Protein 1OKS (pdb70)

Nearest PDB structures (foldseek):
  1oks-assembly1_A  TM=1.020E+00  e=5.323E-05  Measles morbillivirus
  1t6o-assembly1_A  TM=9.868E-01  e=2.413E-04  Measles morbillivirus
  1r4g-assembly1_A  TM=7.824E-01  e=5.241E-01  Sendai virus (strain Harris)
  9cgi-assembly1_C  TM=8.253E-01  e=1.734E+00  Henipavirus nipahense
  3bbz-assembly1_A  TM=7.677E-01  e=3.932E+00  Mumps orthorubulavirus

Foldseek 3Di:
DDLVVQLCLLVVQPDDPVVSVVLVVSVVADDDVSNVVSSCCVVVSCVVVD

Solvent-accessible surface area: 4263 Å² total

Secondary structure (P-SEA, 3-state):
ccaaaaaaaaaaccccaaaaaacccccccccaaaaaaaaccccccccccc

Radius of gyration: 10.59 Å; Cα contacts (8 Å, |Δi|>4): 24; chains: 1; bounding box: 26×24×16 Å

CATH classification: 1.10.8.10

InterPro domains:
  IPR004897 P/V phosphoprotein, paramyxoviral [PF03210] (330-502)
  IPR016075 RNA polymerase, phosphoprotein P, C-terminal XD, paramyxovirinae [SSF101089] (459-507)
  IPR028243 Paramyxovirus structural protein P/V, N-terminal domain [PF13825] (4-312)

B-factor: mean 35.75, std 10.65, range [12.21, 77.93]

Organism: Measles virus (strain Edmonston) (NCBI:txid11235)

GO terms:
  GO:0005515 protein binding (F, IPI)
  GO:0140693 molecular condensate scaffold activity (F, IDA)
  GO:0044183 protein folding chaperone (F, EXP)

Sequence (50 aa):
ASRSVIRSIIKSSRLEEDRKRYLTLLDDIKGANDLAKFHQLVKIIKHHHH

Structure (mmCIF, N/CA/C/O backbone):
data_1OKS
#
_entry.id   1OKS
#
_cell.length_a   50.109
_cell.length_b   50.109
_cell.length_c   47.127
_cell.angle_alpha   90.00
_cell.angle_beta   90.00
_cell.angle_gamma   120.00
#
_symmetry.space_group_name_H-M   'P 32 2 1'
#
loop_
_entity.id
_entity.type
_entity.pdbx_description
1 polymer 'RNA POLYMERASE ALPHA SUBUNIT'
2 non-polymer '2-[N-CYCLOHEXYLAMINO]ETHANE SULFONIC ACID'
3 water water
#
loop_
_atom_site.group_PDB
_atom_site.id
_atom_site.type_symbol
_atom_site.label_atom_id
_atom_site.label_alt_id
_atom_site.label_comp_id
_atom_site.label_asym_id
_atom_site.label_entity_id
_atom_site.label_seq_id
_atom_site.pdbx_PDB_ins_code
_atom_site.Cartn_x
_atom_site.Cartn_y
_atom_site.Cartn_z
_atom_site.occupancy
_atom_site.B_iso_or_equiv
_atom_site.auth_seq_id
_atom_site.auth_comp_id
_atom_site.auth_asym_id
_atom_site.auth_atom_id
_atom_site.pdbx_PDB_model_num
ATOM 1 N N . ALA A 1 2 ? 34.627 10.643 11.941 1.00 41.74 2 ALA A N 1
ATOM 2 C CA . ALA A 1 2 ? 33.920 10.121 13.144 1.00 38.67 2 ALA A CA 1
ATOM 3 C C . ALA A 1 2 ? 33.820 8.611 13.041 1.00 36.28 2 ALA A C 1
ATOM 4 O O . ALA A 1 2 ? 34.296 8.024 12.070 1.00 38.11 2 ALA A O 1
ATOM 6 N N . SER A 1 3 ? 33.216 7.965 14.033 1.00 32.96 3 SER A N 1
ATOM 7 C CA . SER A 1 3 ? 33.061 6.513 13.947 1.00 30.68 3 SER A CA 1
ATOM 8 C C . SER A 1 3 ? 31.977 6.129 12.915 1.00 29.02 3 SER A C 1
ATOM 9 O O . SER A 1 3 ? 31.067 6.893 12.613 1.00 27.04 3 SER A O 1
ATOM 12 N N . ARG A 1 4 ? 32.090 4.922 12.3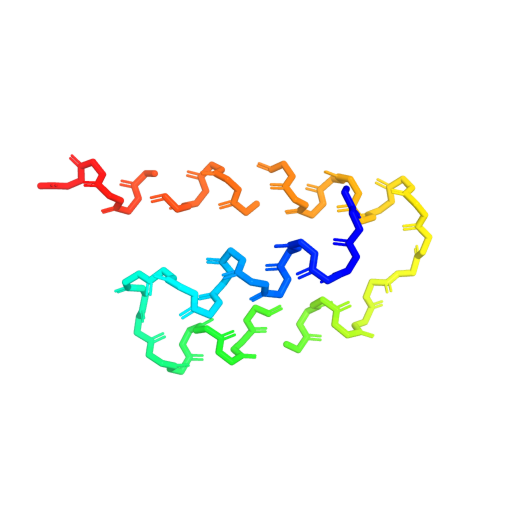87 1.00 27.72 4 ARG A N 1
ATOM 13 C CA . ARG A 1 4 ? 31.111 4.394 11.464 1.00 27.72 4 ARG A CA 1
ATOM 14 C C . ARG A 1 4 ? 29.705 4.373 12.097 1.00 26.24 4 ARG A C 1
ATOM 15 O O . ARG A 1 4 ? 28.692 4.599 11.438 1.00 25.67 4 ARG A O 1
ATOM 23 N N . SER A 1 5 ? 29.645 4.056 13.383 1.00 27.87 5 SER A N 1
ATOM 24 C CA . SER A 1 5 ? 28.377 3.912 14.062 1.00 27.59 5 SER A CA 1
ATOM 25 C C . SER A 1 5 ? 27.695 5.275 14.208 1.00 27.78 5 SER A C 1
ATOM 26 O O . SER A 1 5 ? 26.477 5.409 13.955 1.00 27.09 5 SER A O 1
ATOM 29 N N . VAL A 1 6 ? 28.485 6.304 14.500 1.00 27.42 6 VAL A N 1
ATOM 30 C CA . VAL A 1 6 ? 27.939 7.650 14.613 1.00 28.04 6 VAL A CA 1
ATOM 31 C C . VAL A 1 6 ? 27.432 8.165 13.258 1.00 25.55 6 VAL A C 1
ATOM 32 O O . VAL A 1 6 ? 26.341 8.695 13.164 1.00 25.50 6 VAL A O 1
ATOM 36 N N . ILE A 1 7 ? 28.204 7.921 12.205 1.00 24.82 7 ILE A N 1
ATOM 37 C CA . ILE A 1 7 ? 27.811 8.339 10.860 1.00 22.41 7 ILE A CA 1
ATOM 38 C C . ILE A 1 7 ? 26.534 7.617 10.440 1.00 21.50 7 ILE A C 1
ATOM 39 O O . ILE A 1 7 ? 25.617 8.221 9.914 1.00 24.92 7 ILE A 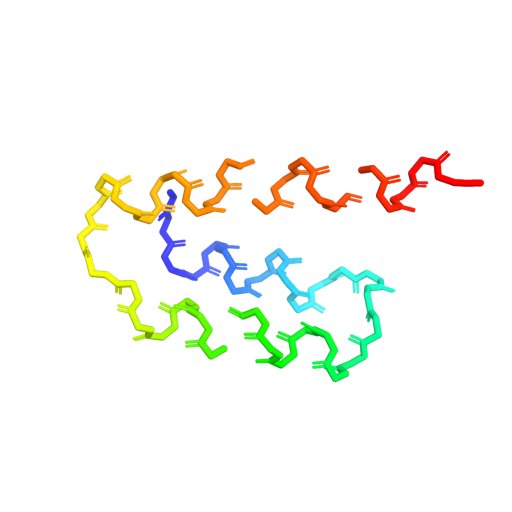O 1
ATOM 44 N N . ARG A 1 8 ? 26.479 6.307 10.677 1.00 21.71 8 ARG A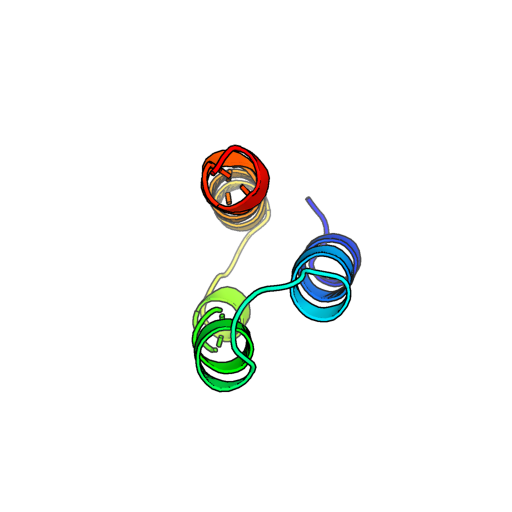 N 1
ATOM 45 C CA . ARG A 1 8 ? 25.299 5.526 10.345 1.00 23.40 8 ARG A CA 1
ATOM 46 C C . ARG A 1 8 ? 24.048 6.102 11.022 1.00 23.55 8 ARG A C 1
ATOM 47 O O . ARG A 1 8 ? 22.984 6.233 10.386 1.00 23.26 8 ARG A O 1
ATOM 55 N N . SER A 1 9 ? 24.159 6.406 12.317 1.00 24.71 9 SER A N 1
ATOM 56 C CA . SER A 1 9 ? 23.041 6.967 13.090 1.00 25.91 9 SER A CA 1
ATOM 57 C C . SER A 1 9 ? 22.605 8.327 12.540 1.00 24.38 9 SER A C 1
ATOM 58 O O . SER A 1 9 ? 21.420 8.593 12.423 1.00 24.71 9 SER A O 1
ATOM 61 N N . ILE A 1 10 ? 23.575 9.170 12.159 1.00 22.35 10 ILE A N 1
ATOM 62 C CA . ILE A 1 10 ? 23.246 10.485 11.581 1.00 22.60 10 ILE A CA 1
ATOM 63 C C . ILE A 1 10 ? 22.471 10.338 10.277 1.00 25.84 10 ILE A C 1
ATOM 64 O O . ILE A 1 10 ? 21.482 11.054 10.030 1.00 24.95 10 ILE A O 1
ATOM 69 N N . ILE A 1 11 ? 22.872 9.382 9.435 1.00 24.96 11 ILE A N 1
ATOM 70 C CA . ILE A 1 11 ? 22.138 9.147 8.192 1.00 23.88 11 ILE A CA 1
ATOM 71 C C . ILE A 1 11 ? 20.748 8.586 8.473 1.00 22.72 11 ILE A C 1
ATOM 72 O O . ILE A 1 11 ? 19.758 9.040 7.919 1.00 25.33 11 ILE A O 1
ATOM 77 N N . LYS A 1 12 ? 20.686 7.556 9.308 1.00 26.91 12 LYS A N 1
ATOM 78 C CA . LYS A 1 12 ? 19.404 6.902 9.610 1.00 29.41 12 LYS A CA 1
ATOM 79 C C . LYS A 1 12 ? 18.392 7.862 10.253 1.00 29.30 12 LYS A C 1
ATOM 80 O O . LYS A 1 12 ? 17.205 7.833 9.930 1.00 30.12 12 LYS A O 1
ATOM 86 N N . SER A 1 13 ? 18.859 8.724 11.145 1.00 28.99 13 SER A N 1
ATOM 87 C CA . SER A 1 13 ? 17.953 9.624 11.859 1.00 29.52 13 SER A CA 1
ATOM 88 C C . SER A 1 13 ? 17.548 10.839 11.059 1.00 31.66 13 SER A C 1
ATOM 89 O O . SER A 1 13 ? 16.644 11.572 11.461 1.00 29.79 13 SER A O 1
ATOM 92 N N . SER A 1 14 ? 18.211 11.056 9.923 1.00 29.33 14 SER A N 1
ATOM 93 C CA . SER A 1 14 ? 17.975 12.257 9.117 1.00 30.25 14 SER A CA 1
ATOM 94 C C . SER A 1 14 ? 16.641 12.202 8.384 1.00 29.42 14 SER A C 1
ATOM 95 O O . SER A 1 14 ? 15.967 11.182 8.377 1.00 30.01 14 SER A O 1
ATOM 98 N N . ARG A 1 15 ? 16.250 13.327 7.796 1.00 30.18 15 ARG A N 1
ATOM 99 C CA . ARG A 1 15 ? 15.007 13.420 7.062 1.00 31.26 15 ARG A CA 1
ATOM 100 C C . ARG A 1 15 ? 15.222 13.314 5.553 1.00 32.61 15 ARG A C 1
ATOM 101 O O . ARG A 1 15 ? 14.344 13.665 4.775 1.00 34.10 15 ARG A O 1
ATOM 109 N N . LEU A 1 16 ? 16.362 12.777 5.139 1.00 32.06 16 LEU A N 1
ATOM 110 C CA . LEU A 1 16 ? 16.595 12.562 3.712 1.00 31.77 16 LEU A CA 1
ATOM 111 C C . LEU A 1 16 ? 15.690 11.475 3.159 1.00 33.87 16 LEU A C 1
ATOM 112 O O . LEU A 1 16 ? 15.283 10.576 3.894 1.00 31.59 16 LEU A O 1
ATOM 117 N N . GLU A 1 17 ? 15.457 11.500 1.840 1.00 34.97 17 GLU A N 1
ATOM 118 C CA . GLU A 1 17 ? 14.683 10.455 1.186 1.00 36.94 17 GLU A CA 1
ATOM 119 C C . GLU A 1 17 ? 15.368 9.121 1.443 1.00 38.07 17 GLU A C 1
ATOM 120 O O . GLU A 1 17 ? 16.597 9.057 1.503 1.00 36.64 17 GLU A O 1
ATOM 126 N N . GLU A 1 18 ? 14.581 8.067 1.627 1.00 36.37 18 GLU A N 1
ATOM 127 C CA . GLU A 1 18 ? 15.151 6.772 1.977 1.00 37.25 18 GLU A CA 1
ATOM 128 C C . GLU A 1 18 ? 16.172 6.271 0.947 1.00 34.87 18 GLU A C 1
ATOM 129 O O . GLU A 1 18 ? 17.195 5.703 1.315 1.00 32.46 18 GLU A O 1
ATOM 135 N N . ASP A 1 19 ? 15.912 6.485 -0.335 1.00 32.19 19 ASP A N 1
ATOM 136 C CA . ASP A 1 19 ? 16.840 6.002 -1.339 1.00 31.92 19 ASP A CA 1
ATOM 137 C C . ASP A 1 19 ? 18.145 6.800 -1.284 1.00 29.11 19 ASP A C 1
ATOM 138 O O . ASP A 1 19 ? 19.201 6.296 -1.627 1.00 29.74 19 ASP A O 1
ATOM 143 N N . ARG A 1 20 ? 18.060 8.045 -0.848 1.00 28.47 20 ARG A N 1
ATOM 144 C CA . ARG A 1 20 ? 19.268 8.864 -0.706 1.00 27.77 20 ARG A CA 1
ATOM 145 C C . ARG A 1 20 ? 20.051 8.483 0.528 1.00 26.95 20 ARG A C 1
ATOM 146 O O . ARG A 1 20 ? 21.278 8.521 0.545 1.00 24.26 20 ARG A O 1
ATOM 154 N N . LYS A 1 21 ? 19.338 8.073 1.571 1.00 27.24 21 LYS A N 1
ATOM 155 C CA . LYS A 1 21 ? 19.999 7.501 2.731 1.00 27.37 21 LYS A CA 1
ATOM 156 C C . LYS A 1 21 ? 20.768 6.245 2.331 1.00 27.47 21 LYS A C 1
ATOM 157 O O . LYS A 1 21 ? 21.908 6.034 2.730 1.00 26.29 21 LYS A O 1
ATOM 163 N N . ARG A 1 22 ? 20.137 5.402 1.527 1.00 28.79 22 ARG A N 1
ATOM 164 C CA . ARG A 1 22 ? 20.781 4.145 1.153 1.00 28.70 22 ARG A CA 1
ATOM 165 C C . ARG A 1 22 ? 21.985 4.399 0.272 1.00 24.64 22 ARG A C 1
ATOM 166 O O . ARG A 1 22 ? 23.015 3.733 0.421 1.00 25.20 22 ARG A O 1
ATOM 174 N N . TYR A 1 23 ? 21.881 5.399 -0.603 1.00 24.93 23 TYR A N 1
ATOM 175 C CA . TYR A 1 23 ? 23.044 5.807 -1.404 1.00 23.67 23 TYR A CA 1
ATOM 176 C C . TYR A 1 23 ? 24.244 6.143 -0.498 1.00 21.80 23 TYR A C 1
ATOM 177 O O . TYR A 1 23 ? 25.361 5.645 -0.698 1.00 22.68 23 TYR A O 1
ATOM 186 N N . LEU A 1 24 ? 24.006 6.996 0.485 1.00 23.37 24 LEU A N 1
ATOM 187 C CA . LEU A 1 24 ? 25.071 7.424 1.401 1.00 23.26 24 LEU A CA 1
ATOM 188 C C . LEU A 1 24 ? 25.643 6.251 2.186 1.00 21.27 24 LEU A C 1
ATOM 189 O O . LEU A 1 24 ? 26.842 6.180 2.435 1.00 22.85 24 LEU A O 1
ATOM 202 N N . THR A 1 26 ? 25.944 3.260 0.976 1.00 25.47 26 THR A N 1
ATOM 203 C CA . THR A 1 26 ? 26.832 2.480 0.088 1.00 25.79 26 THR A CA 1
ATOM 204 C C . THR A 1 26 ? 28.179 3.164 0.007 1.00 26.22 26 THR A C 1
ATOM 205 O O . THR A 1 26 ? 29.221 2.511 -0.063 1.00 25.25 26 THR A O 1
ATOM 209 N N . LEU A 1 27 ? 28.174 4.501 0.020 1.00 25.24 27 LEU A N 1
ATOM 210 C CA . LEU A 1 27 ? 29.444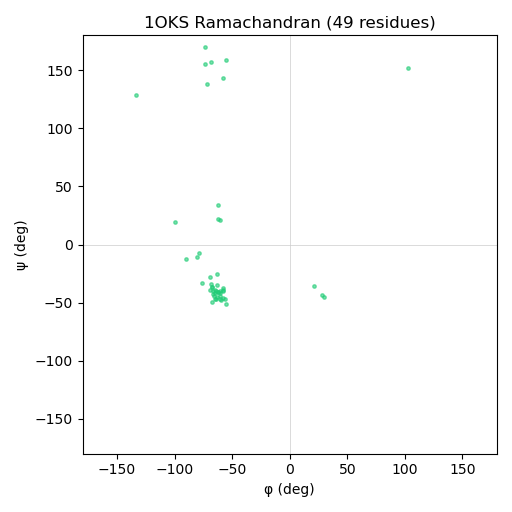 5.212 0.014 1.00 25.37 27 LEU A CA 1
ATOM 211 C C . LEU A 1 27 ? 30.220 4.908 1.281 1.00 24.51 27 LEU A C 1
ATOM 212 O O . LEU A 1 27 ? 31.431 4.665 1.240 1.00 26.61 27 LEU A O 1
ATOM 217 N N . LEU A 1 28 ? 29.521 4.986 2.413 1.00 26.41 28 LEU A N 1
ATOM 218 C CA . LEU A 1 28 ? 30.157 4.760 3.716 1.00 25.96 28 LEU A CA 1
ATOM 219 C C . 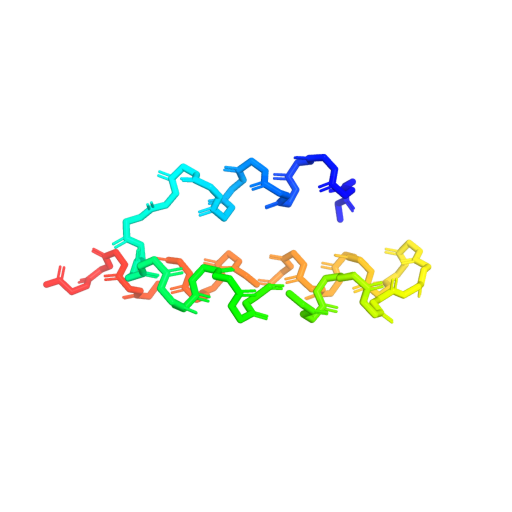LEU A 1 28 ? 30.790 3.371 3.741 1.00 23.77 28 LEU A C 1
ATOM 220 O O . LEU A 1 28 ? 31.900 3.196 4.257 1.00 27.16 28 LEU A O 1
ATOM 225 N N . ASP A 1 29 ? 30.099 2.397 3.169 1.00 26.21 29 ASP A N 1
ATOM 226 C CA . ASP A 1 29 ? 30.620 1.025 3.166 1.00 30.61 29 ASP A CA 1
ATOM 227 C C . ASP A 1 29 ? 31.930 0.877 2.407 1.00 31.89 29 ASP A C 1
ATOM 228 O O . ASP A 1 29 ? 32.694 -0.038 2.679 1.00 31.59 29 ASP A O 1
ATOM 233 N N . ASP A 1 30 ? 32.168 1.767 1.444 1.00 32.83 30 ASP A N 1
ATOM 234 C CA . ASP A 1 30 ? 33.390 1.753 0.647 1.00 35.90 30 ASP A CA 1
ATOM 235 C C . ASP A 1 30 ? 34.517 2.589 1.245 1.00 36.86 30 ASP A C 1
ATOM 236 O O . ASP A 1 30 ? 35.648 2.516 0.765 1.00 37.75 30 ASP A O 1
ATOM 241 N N . ILE A 1 31 ? 34.205 3.423 2.242 1.00 34.04 31 ILE A N 1
ATOM 242 C CA . ILE A 1 31 ? 35.205 4.257 2.910 1.00 35.93 31 ILE A CA 1
ATOM 243 C C . ILE A 1 31 ? 36.093 3.386 3.784 1.00 37.08 31 ILE A C 1
ATOM 244 O O . ILE A 1 31 ? 35.603 2.490 4.456 1.00 35.88 31 ILE A O 1
ATOM 249 N N . LYS A 1 32 ? 37.398 3.658 3.770 1.00 37.44 32 LYS A N 1
ATOM 250 C CA . LYS A 1 32 ? 38.361 2.938 4.600 1.00 40.22 32 LYS A CA 1
ATOM 251 C C . LYS A 1 32 ? 39.301 3.919 5.289 1.00 39.44 32 LYS A C 1
ATOM 252 O O . LYS A 1 32 ? 39.868 4.811 4.641 1.00 40.94 32 LYS A O 1
ATOM 258 N N . GLY A 1 33 ? 39.435 3.786 6.604 1.00 38.69 33 GLY A N 1
ATOM 259 C CA . GLY A 1 33 ? 40.398 4.570 7.350 1.00 39.53 33 GLY A CA 1
ATOM 260 C C . GLY A 1 33 ? 39.790 5.727 8.126 1.00 40.42 33 GLY A C 1
ATOM 261 O O . GLY A 1 33 ? 38.739 6.258 7.765 1.00 40.71 33 GLY A O 1
ATOM 262 N N . ALA A 1 34 ? 40.448 6.095 9.218 1.00 40.62 34 ALA A N 1
ATOM 263 C CA . ALA A 1 34 ? 39.936 7.102 10.141 1.00 39.71 34 ALA A CA 1
ATOM 264 C C . ALA A 1 34 ? 39.870 8.490 9.508 1.00 39.30 34 ALA A C 1
ATOM 265 O O . ALA A 1 34 ? 38.897 9.214 9.674 1.00 39.01 34 ALA A O 1
ATOM 267 N N . ASN A 1 35 ? 40.926 8.873 8.802 1.00 39.48 35 ASN A N 1
ATOM 268 C CA . ASN A 1 35 ? 40.957 10.146 8.093 1.00 41.32 35 ASN A CA 1
ATOM 269 C C . ASN A 1 35 ? 39.835 10.284 7.077 1.00 38.79 35 ASN A C 1
ATOM 270 O O . ASN A 1 35 ? 39.187 11.320 7.015 1.00 39.65 35 ASN A O 1
ATOM 275 N N . ASP A 1 36 ? 39.619 9.245 6.270 1.00 36.17 36 ASP A N 1
ATOM 276 C CA . ASP A 1 36 ? 38.566 9.256 5.260 1.00 35.61 36 ASP A CA 1
ATOM 277 C C . ASP A 1 36 ? 37.175 9.228 5.892 1.00 32.39 36 ASP A C 1
ATOM 278 O O . ASP A 1 36 ? 36.249 9.834 5.363 1.00 30.92 36 ASP A O 1
ATOM 283 N N . LEU A 1 37 ? 37.049 8.535 7.028 1.00 33.28 37 LEU A N 1
ATOM 284 C CA . LEU A 1 37 ? 35.777 8.533 7.770 1.00 31.74 37 LEU A CA 1
ATOM 285 C C . LEU A 1 37 ? 35.452 9.923 8.301 1.00 32.00 37 LEU A C 1
ATOM 286 O O . LEU A 1 37 ? 34.296 10.351 8.293 1.00 31.74 37 LEU A O 1
ATOM 291 N N . ALA A 1 38 ? 36.485 10.627 8.759 1.00 33.04 38 ALA A N 1
ATOM 292 C CA . ALA A 1 38 ? 36.326 11.973 9.286 1.00 32.36 38 ALA A CA 1
ATOM 293 C C . ALA A 1 38 ? 35.903 12.955 8.199 1.00 31.68 38 ALA A C 1
ATOM 294 O O . ALA A 1 38 ? 35.058 13.818 8.430 1.00 32.28 38 ALA A O 1
ATOM 296 N N . LYS A 1 39 ? 36.483 12.815 7.010 1.00 31.57 39 LYS A N 1
ATOM 297 C CA . LYS A 1 39 ? 36.143 13.670 5.882 1.00 32.74 39 LYS A CA 1
ATOM 298 C C . LYS A 1 39 ? 34.718 13.409 5.410 1.00 28.67 39 LYS A C 1
ATOM 299 O O . LYS A 1 39 ? 34.000 14.323 5.012 1.00 28.37 39 LYS A O 1
ATOM 305 N N . PHE A 1 40 ? 34.306 12.139 5.467 1.00 29.48 40 PHE A N 1
ATOM 306 C CA . PHE A 1 40 ? 32.951 11.758 5.084 1.00 27.25 40 PHE A CA 1
ATOM 307 C C . PHE A 1 40 ? 31.942 12.378 6.041 1.00 24.28 40 PHE A C 1
ATOM 308 O O . PHE A 1 40 ? 30.929 12.912 5.616 1.00 27.63 40 PHE A O 1
ATOM 316 N N . HIS A 1 41 ?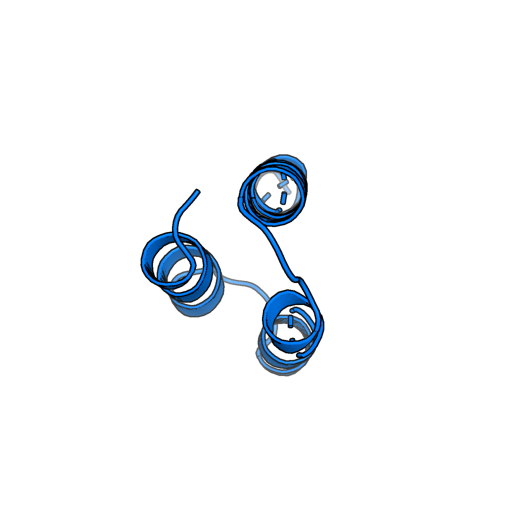 32.215 12.263 7.326 1.00 25.85 41 HIS A N 1
ATOM 317 C CA . HIS A 1 41 ? 31.354 12.824 8.353 1.00 25.46 41 HIS A CA 1
ATOM 318 C C . HIS A 1 41 ? 31.256 14.343 8.171 1.00 27.01 41 HIS A C 1
ATOM 319 O O . HIS A 1 41 ? 30.166 14.917 8.248 1.00 27.47 41 HIS A O 1
ATOM 326 N N . GLN A 1 42 ? 32.385 14.981 7.877 1.00 30.29 42 GLN A N 1
ATOM 327 C CA . GLN A 1 42 ? 32.388 16.421 7.630 1.00 33.60 42 GLN A CA 1
ATOM 328 C C . GLN A 1 42 ? 31.512 16.823 6.455 1.00 31.71 42 GLN A C 1
ATOM 329 O O . GLN A 1 42 ? 30.683 17.723 6.609 1.00 34.64 42 GLN A O 1
ATOM 343 N N . LEU A 1 44 ? 29.034 14.937 5.279 1.00 29.26 44 LEU A N 1
ATOM 344 C CA . LEU A 1 44 ? 27.686 14.562 5.656 1.00 25.93 44 LEU A CA 1
ATOM 345 C C . LEU A 1 44 ? 26.967 15.654 6.463 1.00 23.06 44 LEU A C 1
ATOM 346 O O . LEU A 1 44 ? 25.797 15.974 6.204 1.00 25.54 44 LEU A O 1
ATOM 351 N N . VAL A 1 45 ? 27.658 16.224 7.441 1.00 25.12 45 VAL A N 1
ATOM 352 C CA . VAL A 1 45 ? 27.036 17.237 8.301 1.00 26.78 45 VAL A CA 1
ATOM 353 C C . VAL A 1 45 ? 26.658 18.460 7.465 1.00 27.33 45 VAL A C 1
ATOM 354 O O . VAL A 1 45 ? 25.565 19.008 7.600 1.00 27.67 45 VAL A O 1
ATOM 358 N N . LYS A 1 46 ? 27.528 18.830 6.532 1.00 28.89 46 LYS A N 1
ATOM 359 C CA . LYS A 1 46 ? 27.239 19.941 5.620 1.00 29.86 46 LYS A CA 1
ATOM 360 C C . LYS A 1 46 ? 26.005 19.652 4.805 1.00 30.12 46 LYS A C 1
ATOM 361 O O . LYS A 1 46 ? 25.158 20.513 4.672 1.00 32.11 46 LYS A O 1
ATOM 367 N N . ILE A 1 47 ? 25.905 18.439 4.240 1.00 30.71 47 ILE A N 1
ATOM 368 C CA . ILE A 1 47 ? 24.731 18.027 3.465 1.00 29.24 47 ILE A CA 1
ATOM 369 C C . ILE A 1 47 ? 23.438 18.063 4.294 1.00 29.97 47 ILE A C 1
ATOM 370 O O . ILE A 1 47 ? 22.408 18.562 3.845 1.00 29.89 47 ILE A O 1
ATOM 375 N N . ILE A 1 48 ? 23.490 17.487 5.489 1.00 28.20 48 ILE A N 1
ATOM 376 C CA . ILE A 1 48 ? 22.307 17.425 6.343 1.00 27.91 48 ILE A CA 1
ATOM 377 C C . ILE A 1 48 ? 21.845 18.847 6.715 1.00 23.87 48 ILE A C 1
ATOM 378 O O . ILE A 1 48 ? 20.665 19.148 6.680 1.00 28.38 48 ILE A O 1
ATOM 391 N N . LYS A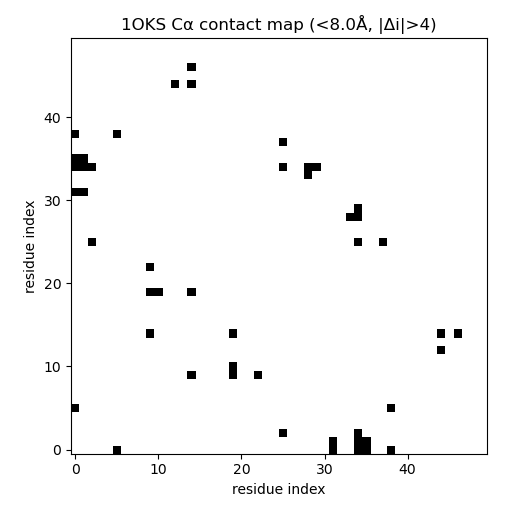 1 50 ? 22.393 21.689 5.238 1.00 33.34 50 LYS A N 1
ATOM 392 C CA . LYS A 1 50 ? 21.968 22.456 4.078 1.00 37.60 50 LYS A CA 1
ATOM 393 C C . LYS A 1 50 ? 20.559 22.040 3.757 1.00 35.40 50 LYS A C 1
ATOM 394 O O . LYS A 1 50 ? 19.718 22.885 3.495 1.00 38.23 50 LYS A O 1
ATOM 400 N N . HIS A 1 51 ? 20.300 20.728 3.806 1.00 35.23 51 HIS A N 1
ATOM 401 C CA . HIS A 1 51 ? 18.982 20.156 3.523 1.00 34.90 51 HIS A CA 1
ATOM 402 C C . HIS A 1 51 ? 17.971 20.607 4.562 1.00 37.01 51 HIS A C 1
ATOM 403 O O . HIS A 1 51 ? 16.834 20.950 4.232 1.00 37.71 51 HIS A O 1
ATOM 410 N N . HIS A 1 52 ? 18.400 20.616 5.818 1.00 35.28 52 HIS A N 1
ATOM 411 C CA . HIS A 1 52 ? 17.551 21.078 6.914 1.00 38.75 52 HIS A CA 1
ATOM 412 C C . HIS A 1 52 ? 17.168 22.558 6.784 1.00 41.07 52 HIS A C 1
ATOM 413 O O . HIS A 1 52 ? 16.090 22.972 7.208 1.00 41.85 52 HIS A O 1
ATOM 420 N N . HIS A 1 53 ? 18.081 23.364 6.268 1.00 44.60 53 HIS A N 1
ATOM 421 C CA . HIS A 1 53 ? 17.875 24.811 6.242 1.00 48.26 53 HIS A CA 1
ATOM 422 C C . HIS A 1 53 ? 16.957 25.335 5.146 1.00 50.99 53 HIS A 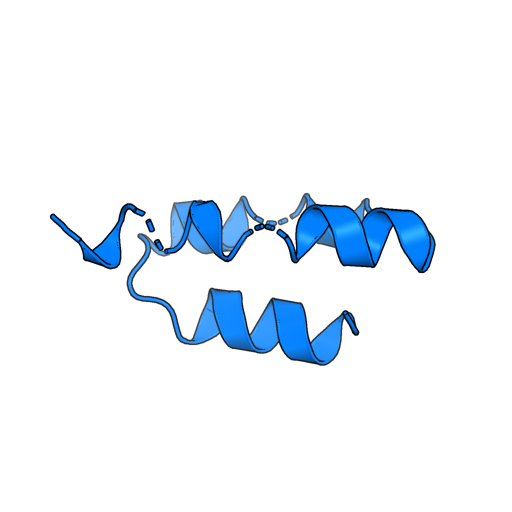C 1
ATOM 423 O O . HIS A 1 53 ? 16.604 26.516 5.172 1.00 53.78 53 HIS A O 1
ATOM 430 N N . HIS A 1 54 ? 16.538 24.475 4.210 1.00 53.70 54 HIS A N 1
ATOM 431 C CA . HIS A 1 54 ? 15.324 24.825 3.414 1.00 56.09 54 HIS A CA 1
ATOM 432 C C . HIS A 1 54 ? 14.098 25.131 4.285 1.00 56.13 54 HIS A C 1
ATOM 433 O O . HIS A 1 54 ? 13.998 24.705 5.451 1.00 57.17 54 HIS A O 1
ATOM 440 N N . HIS A 1 55 ? 13.163 25.810 3.812 1.00 46.88 55 HIS A N 1
#